Protein AF-A0A3D0DBS5-F1 (afdb_monomer_lite)

Foldseek 3Di:
DDDPDDDDDDDDPDPPDPCVVVPVPVVVVVVVVVCPDVVCVVVVDAAEAEDDPDADALVNLVVCVVVSHHYDDHHDDDPQVVVVLVVADPVNQVVAFDPDDPPVDPPPPPPDDTGGWDKDWGWGDDPNDIDIDIDIND

Sequence (138 aa):
MTHEGAAPVRYPVVPGNTADSTRPLPHLRARVRFLSRPELAERRLRPLLVSDCKMVTPEAVAACHRHDLSYLGPLANGTAVDQLLRSVSGMELTRHLLSYRPQRVKAGDDRCEPYQGVRRPCTFVHDGQVFEDRVLVV

Radius of gyration: 18.07 Å; chains: 1; bounding box: 46×36×40 Å

Secondary structure (DSSP, 8-state):
---S-------------GGGGG-HHHHHHHHHHHHT-HHHHHTT---EEE-SSPPB-HHHHHHHHHTT-EEESPBPSSHHHHHHHHTS-HHHHTT-B-S---TTSPTT-TTSPPPB-EEEEEEEEETTEEEEEEEEE-

pLDDT: mean 76.43, std 15.82, range [32.25, 95.88]

Structure (mmCIF, N/CA/C/O backbone):
data_AF-A0A3D0DBS5-F1
#
_entry.id   AF-A0A3D0DBS5-F1
#
loop_
_atom_site.group_PDB
_atom_site.id
_atom_site.type_symbol
_atom_site.label_atom_id
_atom_site.label_alt_id
_atom_site.label_comp_id
_atom_site.label_asym_id
_atom_site.label_entity_id
_atom_site.label_seq_id
_atom_site.pdbx_PDB_ins_code
_atom_site.Cartn_x
_atom_site.Cartn_y
_atom_site.Cartn_z
_atom_site.occupancy
_atom_site.B_iso_or_equiv
_atom_site.auth_seq_id
_atom_site.auth_comp_id
_atom_site.auth_asym_id
_atom_site.auth_atom_id
_atom_site.pdbx_PDB_model_num
ATOM 1 N N . MET A 1 1 ? 11.318 -19.140 -19.085 1.00 32.75 1 MET A N 1
ATOM 2 C CA . MET A 1 1 ? 10.812 -19.465 -17.737 1.00 32.75 1 MET A CA 1
ATOM 3 C C . MET A 1 1 ? 9.413 -18.875 -17.628 1.00 32.75 1 MET A C 1
ATOM 5 O O . MET A 1 1 ? 9.265 -17.664 -17.552 1.00 32.75 1 MET A O 1
ATOM 9 N N . THR A 1 2 ? 8.388 -19.699 -17.802 1.00 32.25 2 THR A N 1
ATOM 10 C CA . THR A 1 2 ? 6.975 -19.298 -17.757 1.00 32.25 2 THR A CA 1
ATOM 11 C C . THR A 1 2 ? 6.528 -19.274 -16.300 1.00 32.25 2 THR A C 1
ATOM 13 O O . THR A 1 2 ? 6.557 -20.305 -15.638 1.00 32.25 2 THR A O 1
ATOM 16 N N . HIS A 1 3 ? 6.186 -18.098 -15.772 1.00 37.28 3 HIS A N 1
ATOM 17 C CA . HIS A 1 3 ? 5.739 -17.953 -14.387 1.00 37.28 3 HIS A CA 1
ATOM 18 C C . HIS A 1 3 ? 4.364 -18.617 -14.194 1.00 37.28 3 HIS A C 1
ATOM 20 O O . HIS A 1 3 ? 3.381 -18.177 -14.784 1.00 37.28 3 HIS A O 1
ATOM 26 N N . GLU A 1 4 ? 4.282 -19.627 -13.326 1.00 40.06 4 GLU A N 1
ATOM 27 C CA . GLU A 1 4 ? 3.062 -20.368 -12.936 1.00 40.06 4 GLU A CA 1
ATOM 28 C C . GLU A 1 4 ? 2.019 -19.533 -12.146 1.00 40.06 4 GLU A C 1
ATOM 30 O O . GLU A 1 4 ? 1.095 -20.072 -11.547 1.00 40.06 4 GLU A O 1
ATOM 35 N N . GLY A 1 5 ? 2.128 -18.202 -12.132 1.00 44.69 5 GLY A N 1
ATOM 36 C CA . GLY A 1 5 ? 1.396 -17.314 -11.222 1.00 44.69 5 GLY A CA 1
ATOM 37 C C . GLY A 1 5 ? 0.565 -16.245 -11.924 1.00 44.69 5 GLY A C 1
ATOM 38 O O . GLY A 1 5 ? 0.677 -15.069 -11.584 1.00 44.69 5 GLY A O 1
ATOM 39 N N . ALA A 1 6 ? -0.240 -16.607 -12.924 1.00 52.09 6 ALA A N 1
ATOM 40 C CA . ALA A 1 6 ? -1.131 -15.644 -13.568 1.00 52.09 6 ALA A CA 1
ATOM 41 C C . ALA A 1 6 ? -2.221 -15.175 -12.581 1.00 52.09 6 ALA A C 1
ATOM 43 O O . ALA A 1 6 ? -3.222 -15.861 -12.361 1.00 52.09 6 ALA A O 1
ATOM 44 N N . ALA A 1 7 ? -2.030 -13.996 -11.981 1.00 56.03 7 ALA A N 1
ATOM 45 C CA . ALA A 1 7 ? -3.078 -13.308 -11.239 1.00 56.03 7 ALA A CA 1
ATOM 46 C C . ALA A 1 7 ? -4.118 -12.771 -12.241 1.00 56.03 7 ALA A C 1
ATOM 48 O O . ALA A 1 7 ? -3.739 -12.075 -13.186 1.00 56.03 7 ALA A O 1
ATOM 49 N N . PRO A 1 8 ? -5.419 -13.077 -12.089 1.00 56.97 8 PRO A N 1
ATOM 50 C CA . PRO A 1 8 ? -6.435 -12.549 -12.989 1.00 56.97 8 PRO A CA 1
ATOM 51 C C . PRO A 1 8 ? -6.552 -11.032 -12.798 1.00 56.97 8 PRO A C 1
ATOM 53 O O . PRO A 1 8 ? -7.078 -10.554 -11.793 1.00 56.97 8 PRO A O 1
ATOM 56 N N . VAL A 1 9 ? -6.058 -10.266 -13.772 1.00 58.97 9 VAL A N 1
ATOM 57 C CA . VAL A 1 9 ? -6.128 -8.800 -13.768 1.00 58.97 9 VAL A CA 1
ATOM 58 C C . VAL A 1 9 ? -7.392 -8.351 -14.494 1.00 58.97 9 VAL A C 1
ATOM 60 O O . VAL A 1 9 ? -7.598 -8.673 -15.663 1.00 58.97 9 VAL A O 1
ATOM 63 N N . ARG A 1 10 ? -8.230 -7.553 -13.823 1.00 61.47 10 ARG A N 1
ATOM 64 C CA . ARG A 1 10 ? -9.318 -6.806 -14.467 1.00 61.47 10 ARG A CA 1
ATOM 65 C C . ARG A 1 10 ? -9.013 -5.314 -14.402 1.00 61.47 10 ARG A C 1
ATOM 67 O O . ARG A 1 10 ? -9.348 -4.653 -13.424 1.00 61.47 10 ARG A O 1
ATOM 74 N N . TYR A 1 11 ? -8.405 -4.799 -15.465 1.00 59.06 11 TYR A N 1
ATOM 75 C CA . TYR A 1 11 ? -8.148 -3.374 -15.643 1.00 59.06 11 TYR A CA 1
ATOM 76 C C . TYR A 1 11 ? -9.133 -2.817 -16.681 1.00 59.06 11 TYR A C 1
ATOM 78 O O . TYR A 1 11 ? -8.970 -3.088 -17.871 1.00 59.06 11 TYR A O 1
ATOM 86 N N . PRO A 1 12 ? -10.202 -2.104 -16.283 1.00 56.28 12 PRO A N 1
ATOM 87 C CA . PRO A 1 12 ? -10.944 -1.311 -17.249 1.00 56.28 12 PRO A CA 1
ATOM 88 C C . PRO A 1 12 ? -10.024 -0.181 -17.724 1.00 56.28 12 PRO A C 1
ATOM 90 O O . PRO A 1 12 ? -9.643 0.675 -16.931 1.00 56.28 12 PRO A O 1
ATOM 93 N N . VAL A 1 13 ? -9.642 -0.195 -19.004 1.00 50.53 13 VAL A N 1
ATOM 94 C CA . VAL A 1 13 ? -9.007 0.967 -19.636 1.00 50.53 13 VAL A CA 1
ATOM 95 C C . VAL A 1 13 ? -10.093 2.017 -19.766 1.00 50.53 13 VAL A C 1
ATOM 97 O O . VAL A 1 13 ? -10.988 1.892 -20.602 1.00 50.53 13 VAL A O 1
ATOM 100 N N . VAL A 1 14 ? -10.053 3.008 -18.886 1.00 51.84 14 VAL A N 1
ATOM 101 C CA . VAL A 1 14 ? -10.962 4.142 -18.958 1.00 51.84 14 VAL A CA 1
ATOM 102 C C . VAL A 1 14 ? -10.225 5.265 -19.687 1.00 51.84 14 VAL A C 1
ATOM 104 O O . VAL A 1 14 ? -9.057 5.510 -19.372 1.00 51.84 14 VAL A O 1
ATOM 107 N N . PRO A 1 15 ? -10.814 5.878 -20.732 1.00 47.81 15 PRO A N 1
ATOM 108 C CA . PRO A 1 15 ? -10.173 6.989 -21.422 1.00 47.81 15 PRO A CA 1
ATOM 109 C C . PRO A 1 15 ? -9.899 8.073 -20.386 1.00 47.81 15 PRO A C 1
ATOM 111 O O . PRO A 1 15 ? -10.846 8.530 -19.758 1.00 47.81 15 PRO A O 1
ATOM 114 N N . GLY A 1 16 ? -8.621 8.426 -20.194 1.00 45.09 16 GLY A N 1
ATOM 115 C CA . GLY A 1 16 ? -8.122 9.328 -19.152 1.00 45.09 16 GLY A CA 1
ATOM 116 C C . GLY A 1 16 ? -8.709 10.732 -19.250 1.00 45.09 16 GLY A C 1
ATOM 117 O O . GLY A 1 16 ? -8.039 11.680 -19.647 1.00 45.09 16 GLY A O 1
ATOM 118 N N . ASN A 1 17 ? -9.982 10.851 -18.909 1.00 47.09 17 ASN A N 1
ATOM 119 C CA . ASN A 1 17 ? -10.753 12.067 -18.887 1.00 47.09 17 ASN A CA 1
ATOM 120 C C . ASN A 1 17 ? -11.184 12.276 -17.436 1.00 47.09 17 ASN A C 1
ATOM 122 O O . ASN A 1 17 ? -11.665 11.362 -16.764 1.00 47.09 17 ASN A O 1
ATOM 126 N N . THR A 1 18 ? -11.011 13.493 -16.935 1.00 47.06 18 THR A N 1
ATOM 127 C CA . THR A 1 18 ? -11.267 13.909 -15.543 1.00 47.06 18 THR A CA 1
ATOM 128 C C . THR A 1 18 ? -12.682 13.577 -15.039 1.00 47.06 18 THR A C 1
ATOM 130 O O . THR A 1 18 ? -12.919 13.532 -13.827 1.00 47.06 18 THR A O 1
ATOM 133 N N . ALA A 1 19 ? -13.604 13.256 -15.951 1.00 44.72 19 ALA A N 1
ATOM 134 C CA . ALA A 1 19 ? -14.944 12.750 -15.680 1.00 44.72 19 ALA A CA 1
ATOM 135 C C . ALA A 1 19 ? -14.999 11.374 -14.977 1.00 44.72 19 ALA A C 1
ATOM 137 O O . ALA A 1 19 ? -16.051 11.033 -14.440 1.00 44.72 19 ALA A O 1
ATOM 138 N N . ASP A 1 20 ? -13.923 10.587 -14.893 1.00 47.59 20 ASP A N 1
ATOM 139 C CA . ASP A 1 20 ? -13.972 9.280 -14.201 1.00 47.59 20 ASP A CA 1
ATOM 140 C C . ASP A 1 20 ? -14.083 9.362 -12.681 1.00 47.59 20 ASP A C 1
ATOM 142 O O . ASP A 1 20 ? -14.574 8.437 -12.029 1.00 47.59 20 ASP A O 1
ATOM 146 N N . SER A 1 21 ? -13.736 10.514 -12.113 1.00 50.38 21 SER A N 1
ATOM 147 C CA . SER A 1 21 ? -14.084 10.838 -10.730 1.00 50.38 21 SER A CA 1
ATOM 148 C C . SER A 1 21 ? -15.606 10.916 -10.499 1.00 50.38 21 SER A C 1
ATOM 150 O O . SER A 1 21 ? -16.052 10.797 -9.360 1.00 50.38 21 SER A O 1
ATOM 152 N N . THR A 1 22 ? -16.417 11.057 -11.561 1.00 49.75 22 THR A N 1
ATOM 153 C CA . THR A 1 22 ? -17.864 11.339 -11.473 1.00 49.75 22 THR A CA 1
ATOM 154 C C . THR A 1 22 ? -18.768 10.104 -11.561 1.00 49.75 22 THR A C 1
ATOM 156 O O . THR A 1 22 ? -19.971 10.213 -11.328 1.00 49.75 22 THR A O 1
ATOM 159 N N . ARG A 1 23 ? -18.234 8.903 -11.854 1.00 56.34 23 ARG A N 1
ATOM 160 C CA . ARG A 1 23 ? -19.024 7.648 -11.906 1.00 56.34 23 ARG A CA 1
ATOM 161 C C . ARG A 1 23 ? -18.418 6.517 -11.059 1.00 56.34 23 ARG A C 1
ATOM 163 O O . ARG A 1 23 ? -18.122 5.439 -11.588 1.00 56.34 23 ARG A O 1
ATOM 170 N N . PRO A 1 24 ? -18.279 6.707 -9.733 1.00 57.56 24 PRO A N 1
ATOM 171 C CA . PRO A 1 24 ? -17.737 5.679 -8.841 1.00 57.56 24 PRO A CA 1
ATOM 172 C C . PRO A 1 24 ? -18.635 4.433 -8.767 1.00 57.56 24 PRO A C 1
ATOM 174 O O . PRO A 1 24 ? -18.145 3.310 -8.684 1.00 57.56 24 PRO A O 1
ATOM 177 N N . LEU A 1 25 ? -19.957 4.604 -8.865 1.00 60.88 25 LEU A N 1
ATOM 178 C CA . LEU A 1 25 ? -20.944 3.536 -8.668 1.00 60.88 25 LEU A CA 1
ATOM 179 C C . LEU A 1 25 ? -20.862 2.390 -9.698 1.00 60.88 25 LEU A C 1
ATOM 181 O O . LEU A 1 25 ? -20.764 1.236 -9.274 1.00 60.88 25 LEU A O 1
ATOM 185 N N . PRO A 1 26 ? -20.869 2.635 -11.026 1.00 63.56 26 PRO A N 1
ATOM 186 C CA . PRO A 1 26 ? -20.705 1.564 -12.013 1.00 63.56 26 PRO A CA 1
ATOM 187 C C . PRO A 1 26 ? -19.385 0.793 -11.865 1.00 63.56 26 PRO A C 1
ATOM 189 O O . PRO A 1 26 ? -19.376 -0.435 -11.972 1.00 63.56 26 PRO A O 1
ATOM 192 N N . HIS A 1 27 ? -18.286 1.487 -11.552 1.00 62.22 27 HIS A N 1
ATOM 193 C CA . HIS A 1 27 ? -16.976 0.871 -11.325 1.00 62.22 27 HIS A CA 1
ATOM 194 C C . HIS A 1 27 ? -16.959 -0.011 -10.075 1.00 62.22 27 HIS A C 1
ATOM 196 O O . HIS A 1 27 ? -16.496 -1.152 -10.131 1.00 62.22 27 HIS A O 1
ATOM 202 N N . LEU A 1 28 ? -17.513 0.479 -8.964 1.00 65.56 28 LEU A N 1
ATOM 203 C CA . LEU A 1 28 ? -17.655 -0.300 -7.734 1.00 65.56 28 LEU A CA 1
ATOM 204 C C . LEU A 1 28 ? -18.526 -1.540 -7.960 1.00 65.56 28 LEU A C 1
ATOM 206 O O . LEU A 1 28 ? -18.110 -2.638 -7.601 1.00 65.56 28 LEU A O 1
ATOM 210 N N . ARG A 1 29 ? -19.671 -1.412 -8.644 1.00 67.56 29 ARG A N 1
ATOM 211 C CA . ARG A 1 29 ? -20.531 -2.562 -8.989 1.00 67.56 29 ARG A CA 1
ATOM 212 C C . ARG A 1 29 ? -19.804 -3.588 -9.858 1.00 67.56 29 ARG A C 1
ATOM 214 O O . ARG A 1 29 ? -19.924 -4.788 -9.618 1.00 67.56 29 ARG A O 1
ATOM 221 N N . ALA A 1 30 ? -19.031 -3.138 -10.847 1.00 69.88 30 ALA A N 1
ATOM 222 C CA . ALA A 1 30 ? -18.244 -4.027 -11.698 1.00 69.88 30 ALA A CA 1
ATOM 223 C C . ALA A 1 30 ? -17.162 -4.778 -10.906 1.00 69.88 30 ALA A C 1
ATOM 225 O O . ALA A 1 30 ? -16.944 -5.964 -11.173 1.00 69.88 30 ALA A O 1
ATOM 226 N N . ARG A 1 31 ? -16.520 -4.112 -9.935 1.00 73.81 31 ARG A N 1
ATOM 227 C CA . ARG A 1 31 ? -15.540 -4.717 -9.020 1.00 73.81 31 ARG A CA 1
ATOM 228 C C . ARG A 1 31 ? -16.202 -5.726 -8.086 1.00 73.81 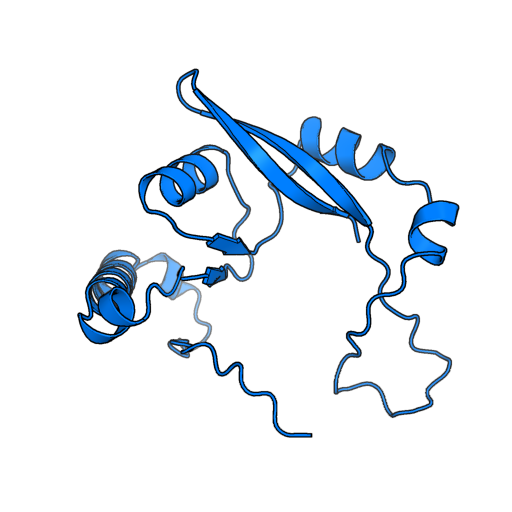31 ARG A C 1
ATOM 230 O O . ARG A 1 31 ? -15.780 -6.873 -8.089 1.00 73.81 31 ARG A O 1
ATOM 237 N N . VAL A 1 32 ? -17.283 -5.358 -7.393 1.00 74.00 32 VAL A N 1
ATOM 238 C CA . VAL A 1 32 ? -18.046 -6.278 -6.526 1.00 74.00 32 VAL A CA 1
ATOM 239 C C . VAL A 1 32 ? -18.465 -7.525 -7.304 1.00 74.00 32 VAL A C 1
ATOM 241 O O . VAL A 1 32 ? -18.128 -8.632 -6.904 1.00 74.00 32 VAL A O 1
ATOM 244 N N . ARG A 1 33 ? -19.081 -7.364 -8.486 1.00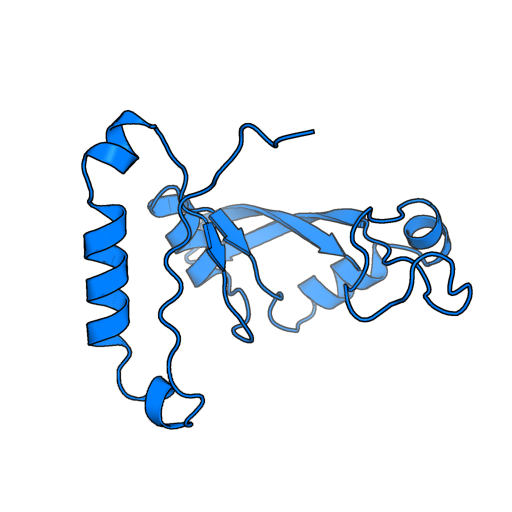 76.75 33 ARG A N 1
ATOM 245 C CA . ARG A 1 33 ? -19.498 -8.500 -9.328 1.00 76.75 33 ARG A CA 1
ATOM 246 C C . ARG A 1 33 ? -18.333 -9.408 -9.733 1.00 76.75 33 ARG A C 1
ATOM 248 O O . ARG A 1 33 ? -18.532 -10.605 -9.899 1.00 76.75 33 ARG A O 1
ATOM 255 N N . PHE A 1 34 ? -17.144 -8.848 -9.950 1.00 77.00 34 PHE A N 1
ATOM 256 C CA . PHE A 1 34 ? -15.958 -9.645 -10.255 1.00 77.00 34 PHE A CA 1
ATOM 257 C C . PHE A 1 34 ? -15.502 -10.448 -9.045 1.00 77.00 34 PHE A C 1
ATOM 259 O O . PHE A 1 34 ? -15.281 -11.642 -9.186 1.00 77.00 34 PHE A O 1
ATOM 266 N N . LEU A 1 35 ? -15.404 -9.806 -7.880 1.00 74.31 35 LEU A N 1
ATOM 267 C CA . LEU A 1 35 ? -14.955 -10.434 -6.637 1.00 74.31 35 LEU A CA 1
ATOM 268 C C . LEU A 1 35 ? -15.930 -11.513 -6.143 1.00 74.31 35 LEU A C 1
ATOM 270 O O . LEU A 1 35 ? -15.501 -12.476 -5.523 1.00 74.31 35 LEU A O 1
ATOM 274 N N . SER A 1 36 ? -17.220 -11.398 -6.469 1.00 76.12 36 SER A N 1
ATOM 275 C CA . SER A 1 36 ? -18.246 -12.399 -6.144 1.00 76.12 36 SER A CA 1
ATOM 276 C C . SER A 1 36 ? -18.266 -13.627 -7.070 1.00 76.12 36 SER A C 1
ATOM 278 O O . SER A 1 36 ? -19.181 -14.442 -6.967 1.00 76.12 36 SER A O 1
ATOM 280 N N . ARG A 1 37 ? -17.320 -13.764 -8.008 1.00 75.81 37 ARG A N 1
ATOM 281 C CA . ARG A 1 37 ? -17.256 -14.918 -8.918 1.00 75.81 37 ARG A CA 1
ATOM 282 C C . ARG A 1 37 ? -16.891 -16.212 -8.165 1.00 75.81 37 ARG A C 1
ATOM 284 O O . ARG A 1 37 ? -15.851 -16.221 -7.504 1.00 75.81 37 ARG A O 1
ATOM 291 N N . PRO A 1 38 ? -17.680 -17.300 -8.281 1.00 75.81 38 PRO A N 1
ATOM 292 C CA . PRO A 1 38 ? -17.418 -18.565 -7.582 1.00 75.81 38 PRO A CA 1
ATOM 293 C C . PRO A 1 38 ? -16.027 -19.137 -7.868 1.00 75.81 38 PRO A C 1
ATOM 295 O O . PRO A 1 38 ? -15.356 -19.631 -6.965 1.00 75.81 38 PRO A O 1
ATOM 298 N N . GLU A 1 39 ? -15.541 -18.965 -9.097 1.00 74.69 39 GLU A N 1
ATOM 299 C CA . GLU A 1 39 ? -14.241 -19.466 -9.543 1.00 74.69 39 GLU A CA 1
ATOM 300 C C . GLU A 1 39 ? -13.070 -18.785 -8.806 1.00 74.69 39 GLU A C 1
ATOM 302 O O . GLU A 1 39 ? -11.971 -19.335 -8.725 1.00 74.69 39 GLU A O 1
ATOM 307 N N . LEU A 1 40 ? -13.282 -17.580 -8.257 1.00 71.06 40 LEU A N 1
ATOM 308 C CA . LEU A 1 40 ? -12.299 -16.902 -7.405 1.00 71.06 40 LEU A CA 1
ATOM 309 C C . LEU A 1 40 ? -12.342 -17.421 -5.962 1.00 71.06 40 LEU A C 1
ATOM 311 O O . LEU A 1 40 ? -11.289 -17.536 -5.331 1.00 71.06 40 LEU A O 1
ATOM 315 N N . ALA A 1 41 ? -13.535 -17.769 -5.467 1.00 68.81 41 ALA A N 1
ATOM 316 C CA . ALA A 1 41 ? -13.730 -18.332 -4.133 1.00 68.81 41 ALA A CA 1
ATOM 317 C C . ALA A 1 41 ? -13.122 -19.740 -4.021 1.00 68.81 41 ALA A C 1
ATOM 319 O O . ALA A 1 41 ? -12.392 -20.023 -3.070 1.00 68.81 41 ALA A O 1
ATOM 320 N N . GLU A 1 42 ? -13.335 -20.591 -5.028 1.00 72.88 42 GLU A N 1
ATOM 321 C CA . GLU A 1 42 ? -12.764 -21.946 -5.098 1.00 72.88 42 GLU A CA 1
ATOM 322 C C . GLU A 1 42 ? -11.233 -21.932 -5.118 1.00 72.88 42 GLU A C 1
ATOM 324 O O . GLU A 1 42 ? -10.578 -22.763 -4.488 1.00 72.88 42 GLU A O 1
ATOM 329 N N . ARG A 1 43 ? -10.647 -20.937 -5.792 1.00 69.88 43 ARG A N 1
ATOM 330 C CA . ARG A 1 43 ? -9.193 -20.764 -5.884 1.00 69.88 43 ARG A CA 1
ATOM 331 C C . ARG A 1 43 ? -8.578 -20.086 -4.656 1.00 69.88 43 ARG A C 1
ATOM 333 O O . ARG A 1 43 ? -7.362 -19.897 -4.639 1.00 69.88 43 ARG A O 1
ATOM 340 N N . ARG A 1 44 ? -9.385 -19.709 -3.649 1.00 68.88 44 ARG A N 1
ATOM 341 C CA . ARG A 1 44 ? -8.963 -18.953 -2.450 1.00 68.88 44 ARG A CA 1
ATOM 342 C C . ARG A 1 44 ? -8.087 -17.743 -2.798 1.00 68.88 44 ARG A C 1
ATOM 344 O O . ARG A 1 44 ? -7.126 -17.429 -2.095 1.00 68.88 44 ARG A O 1
ATOM 351 N N . LEU A 1 45 ? -8.380 -17.090 -3.923 1.00 68.94 45 LEU A N 1
ATOM 352 C CA . LEU A 1 45 ? -7.584 -15.960 -4.385 1.00 68.94 45 LEU A CA 1
ATOM 353 C C . LEU A 1 45 ? -7.884 -14.753 -3.502 1.00 68.94 45 LEU A C 1
ATOM 355 O O . LEU A 1 45 ? -9.035 -14.342 -3.406 1.00 68.94 45 LEU A O 1
ATOM 359 N N . ARG A 1 46 ? -6.839 -14.170 -2.906 1.00 70.25 46 ARG A N 1
ATOM 360 C CA . ARG A 1 46 ? -6.905 -12.878 -2.215 1.00 70.25 46 ARG A CA 1
ATOM 361 C C . ARG A 1 46 ? -6.771 -11.762 -3.248 1.00 70.25 46 ARG A C 1
ATOM 363 O O . ARG A 1 46 ? -5.692 -11.603 -3.824 1.00 70.25 46 ARG A O 1
ATOM 370 N N . PRO A 1 47 ? -7.843 -11.024 -3.556 1.00 73.25 47 PRO A N 1
ATOM 371 C CA . PRO A 1 47 ? -7.808 -10.005 -4.593 1.00 73.25 47 PRO A CA 1
ATOM 372 C C . PRO A 1 47 ? -6.890 -8.849 -4.181 1.00 73.25 47 PRO A C 1
ATOM 374 O O . PRO A 1 47 ? -6.959 -8.376 -3.047 1.00 73.25 47 PRO A O 1
ATOM 377 N N . LEU A 1 48 ? -6.056 -8.373 -5.111 1.00 75.06 48 LEU A N 1
ATOM 378 C CA . LEU A 1 48 ? -5.219 -7.188 -4.919 1.00 75.06 48 LEU A CA 1
ATOM 379 C C . LEU A 1 48 ? -5.909 -5.964 -5.525 1.00 75.06 48 LEU A C 1
ATOM 381 O O . LEU A 1 48 ? -6.066 -5.863 -6.745 1.00 75.06 48 LEU A O 1
ATOM 385 N N . LEU A 1 49 ? -6.299 -5.019 -4.677 1.00 74.19 49 LEU A N 1
ATOM 386 C CA . LEU A 1 49 ? -6.749 -3.704 -5.100 1.00 74.19 49 LEU A CA 1
ATOM 387 C C . LEU A 1 49 ? -5.527 -2.820 -5.362 1.00 74.19 49 LEU A C 1
ATOM 389 O O . LEU A 1 49 ? -4.823 -2.428 -4.437 1.00 74.19 49 LEU A O 1
ATOM 393 N N . VAL A 1 50 ? -5.290 -2.497 -6.631 1.00 75.50 50 VAL A N 1
ATOM 394 C CA . VAL A 1 50 ? -4.245 -1.550 -7.032 1.00 75.50 50 VAL A CA 1
ATOM 395 C C . VAL A 1 50 ? -4.887 -0.199 -7.295 1.00 75.50 50 VAL A C 1
ATOM 397 O O . VAL A 1 50 ? -5.830 -0.087 -8.085 1.00 75.50 50 VAL A O 1
ATOM 400 N N . SER A 1 51 ? -4.376 0.821 -6.622 1.00 67.62 51 SER A N 1
ATOM 401 C CA . SER A 1 51 ? -4.764 2.203 -6.847 1.00 67.62 51 SER A CA 1
ATOM 402 C C . SER A 1 51 ? -3.641 2.941 -7.552 1.00 67.62 51 SER A C 1
ATOM 404 O O . SER A 1 51 ? -2.539 3.055 -7.019 1.00 67.62 51 SER A O 1
ATOM 406 N N . ASP A 1 52 ? -3.944 3.472 -8.733 1.00 64.00 52 ASP A N 1
ATOM 407 C CA . ASP A 1 52 ? -3.089 4.456 -9.378 1.00 64.00 52 ASP A CA 1
ATOM 408 C C . ASP A 1 52 ? -3.495 5.848 -8.871 1.00 64.00 52 ASP A C 1
ATOM 410 O O . ASP A 1 52 ? -4.652 6.263 -8.992 1.00 64.00 52 ASP A O 1
ATOM 414 N N . CYS A 1 53 ? -2.564 6.535 -8.211 1.00 61.53 53 CYS A N 1
ATOM 415 C CA . CYS A 1 53 ? -2.719 7.892 -7.672 1.00 61.53 53 CYS A CA 1
ATOM 416 C C . CYS A 1 53 ? -3.758 8.139 -6.548 1.00 61.53 53 CYS A C 1
ATOM 418 O O . CYS A 1 53 ? -3.944 9.302 -6.180 1.00 61.53 53 CYS A O 1
ATOM 420 N N . LYS A 1 54 ? -4.431 7.136 -5.953 1.00 69.06 54 LYS A N 1
ATOM 421 C CA . LYS A 1 54 ? -5.157 7.347 -4.670 1.00 69.06 54 LYS A CA 1
ATOM 422 C C . LYS A 1 54 ? -4.326 6.882 -3.488 1.00 69.06 54 LYS A C 1
ATOM 424 O O . LYS A 1 54 ? -3.824 5.761 -3.499 1.00 69.06 54 LYS A O 1
ATOM 429 N N . MET A 1 55 ? -4.252 7.744 -2.479 1.00 81.56 55 MET A N 1
ATOM 430 C CA . MET A 1 55 ? -3.543 7.480 -1.236 1.00 81.56 55 MET A CA 1
ATOM 431 C C . MET A 1 55 ? -4.265 6.413 -0.404 1.00 81.56 55 MET A C 1
ATOM 433 O O . MET A 1 55 ? -5.495 6.417 -0.317 1.00 81.56 55 MET A O 1
ATOM 437 N N . VAL A 1 56 ? -3.500 5.538 0.242 1.00 83.12 56 VAL A N 1
ATOM 438 C CA . VAL A 1 56 ? -3.988 4.567 1.223 1.00 83.12 56 VAL A CA 1
ATOM 439 C C . VAL A 1 56 ? -4.336 5.321 2.502 1.00 83.12 56 VAL A C 1
ATOM 441 O O . VAL A 1 56 ? -3.490 6.020 3.064 1.00 83.12 56 VAL A O 1
ATOM 444 N N . THR A 1 57 ? -5.574 5.173 2.966 1.00 85.69 57 THR A N 1
ATOM 445 C CA . THR A 1 57 ? -6.051 5.721 4.242 1.00 85.69 57 THR A CA 1
ATOM 446 C C . THR A 1 57 ? -6.251 4.599 5.267 1.00 85.69 57 THR A C 1
ATOM 448 O O . THR A 1 57 ? -6.455 3.448 4.871 1.00 85.69 57 THR A O 1
ATOM 451 N N . PRO A 1 58 ? -6.264 4.899 6.581 1.00 87.06 58 PRO A N 1
ATOM 452 C CA . PRO A 1 58 ? -6.601 3.905 7.604 1.00 87.06 58 PRO A CA 1
ATOM 453 C C . PRO A 1 58 ? -7.974 3.245 7.393 1.00 87.06 58 PRO A C 1
ATOM 455 O O . PRO A 1 58 ? -8.113 2.044 7.594 1.00 87.06 58 PRO A O 1
ATOM 458 N N . GLU A 1 59 ? -8.970 4.003 6.920 1.00 86.56 59 GLU A N 1
ATOM 459 C CA . GLU A 1 59 ? -10.293 3.475 6.555 1.00 86.56 59 GLU A CA 1
ATOM 460 C C . GLU A 1 59 ? -10.200 2.434 5.426 1.00 86.56 59 GLU A C 1
ATOM 462 O O . GLU A 1 59 ? -10.818 1.370 5.503 1.00 86.56 59 GLU A O 1
ATOM 467 N N . ALA A 1 60 ? -9.394 2.707 4.390 1.00 84.69 60 ALA A N 1
ATOM 468 C CA . ALA A 1 60 ? -9.188 1.777 3.283 1.00 84.69 60 ALA A CA 1
ATOM 469 C C . ALA A 1 60 ? -8.492 0.487 3.746 1.00 84.69 60 ALA A C 1
ATOM 471 O O . ALA A 1 60 ? -8.895 -0.599 3.324 1.00 84.69 60 ALA A O 1
ATOM 472 N N . VAL A 1 61 ? -7.500 0.590 4.639 1.00 86.75 61 VAL A N 1
ATOM 473 C CA . VAL A 1 61 ? -6.838 -0.574 5.258 1.00 86.75 61 VAL A CA 1
ATOM 474 C C . VAL A 1 61 ? -7.848 -1.389 6.059 1.00 86.75 61 VAL A C 1
ATOM 476 O O . VAL A 1 61 ? -7.996 -2.587 5.820 1.00 86.75 61 VAL A O 1
ATOM 479 N N . ALA A 1 62 ? -8.619 -0.746 6.936 1.00 87.38 62 ALA A N 1
ATOM 480 C CA . ALA A 1 62 ? -9.638 -1.420 7.734 1.00 87.38 62 ALA A CA 1
ATOM 481 C C . ALA A 1 62 ? -10.667 -2.153 6.857 1.00 87.38 62 ALA A C 1
ATOM 483 O O . ALA A 1 62 ? -11.002 -3.310 7.117 1.00 87.38 62 ALA A O 1
ATOM 484 N N . ALA A 1 63 ? -11.136 -1.519 5.778 1.00 85.81 63 ALA A N 1
ATOM 485 C CA . ALA A 1 63 ? -12.029 -2.157 4.816 1.00 85.81 63 ALA A CA 1
ATOM 486 C C . ALA A 1 63 ? -11.376 -3.370 4.133 1.00 85.81 63 ALA A C 1
ATOM 488 O O . ALA A 1 63 ? -12.022 -4.409 3.998 1.00 85.81 63 ALA A O 1
ATOM 489 N N . CYS A 1 64 ? -10.102 -3.274 3.743 1.00 85.81 64 CYS A N 1
ATOM 490 C CA . CYS A 1 64 ? -9.380 -4.391 3.136 1.00 85.81 64 CYS A CA 1
ATOM 491 C C . CYS A 1 64 ? -9.251 -5.579 4.099 1.00 85.81 64 CYS A C 1
ATOM 493 O O . CYS A 1 64 ? -9.589 -6.696 3.712 1.00 85.81 64 CYS A O 1
ATOM 495 N N . HIS A 1 65 ? -8.886 -5.343 5.364 1.00 86.25 65 HIS A N 1
ATOM 496 C CA . HIS A 1 65 ? -8.839 -6.395 6.387 1.00 86.25 65 HIS A CA 1
ATOM 497 C C . HIS A 1 65 ? -10.213 -7.046 6.619 1.00 86.25 65 HIS A C 1
ATOM 499 O O . HIS A 1 65 ? -10.303 -8.270 6.692 1.00 86.25 65 HIS A O 1
ATOM 505 N N . ARG A 1 66 ? -11.298 -6.257 6.681 1.00 85.00 66 ARG A N 1
ATOM 506 C CA . ARG A 1 66 ? -12.669 -6.781 6.860 1.00 85.00 66 ARG A CA 1
ATOM 507 C C . ARG A 1 66 ? -13.149 -7.657 5.700 1.00 85.00 66 ARG A C 1
ATOM 509 O O . ARG A 1 66 ? -14.010 -8.508 5.904 1.00 85.00 66 ARG A O 1
ATOM 516 N N . HIS A 1 67 ? -12.627 -7.437 4.497 1.00 79.31 67 HIS A N 1
ATOM 517 C CA . HIS A 1 67 ? -13.051 -8.132 3.280 1.00 79.31 67 HIS A CA 1
ATOM 518 C C . HIS A 1 67 ? -11.998 -9.108 2.725 1.00 79.31 67 HIS A C 1
ATOM 520 O O . HIS A 1 67 ? -12.159 -9.586 1.604 1.00 79.31 67 HIS A O 1
ATOM 526 N N . ASP A 1 68 ? -10.942 -9.399 3.492 1.00 77.88 68 ASP A N 1
ATOM 527 C CA . ASP A 1 68 ? -9.794 -10.232 3.091 1.00 77.88 68 ASP A CA 1
ATOM 528 C C . ASP A 1 68 ? -9.172 -9.818 1.739 1.00 77.88 68 ASP A C 1
ATOM 530 O O . ASP A 1 68 ? -8.820 -10.644 0.892 1.00 77.88 68 ASP A O 1
ATOM 534 N N . LEU A 1 69 ? -9.055 -8.504 1.524 1.00 81.19 69 LEU A N 1
ATOM 535 C CA . LEU A 1 69 ? -8.449 -7.901 0.337 1.00 81.19 69 LEU A CA 1
ATOM 536 C C . LEU A 1 69 ? -7.013 -7.466 0.637 1.00 81.19 69 LEU A C 1
ATOM 538 O O . LEU A 1 69 ? -6.705 -6.999 1.731 1.00 81.19 69 LEU A O 1
ATOM 542 N N . SER A 1 70 ? -6.135 -7.557 -0.359 1.00 81.56 70 SER A N 1
ATOM 543 C CA . SER A 1 70 ? -4.822 -6.904 -0.328 1.00 81.56 70 SER A CA 1
ATOM 544 C C . SER A 1 70 ? -4.896 -5.557 -1.041 1.00 81.56 70 SER A C 1
ATOM 546 O O . SER A 1 70 ? -5.669 -5.401 -1.987 1.00 81.56 70 SER A O 1
ATOM 548 N N . TYR A 1 71 ? -4.072 -4.592 -0.639 1.00 82.12 71 TYR A N 1
ATOM 549 C CA . TYR A 1 71 ? -4.017 -3.272 -1.266 1.00 82.12 71 TYR A CA 1
ATOM 550 C C . TYR A 1 71 ? -2.589 -2.920 -1.696 1.00 82.12 71 TYR A C 1
ATOM 552 O O . TYR A 1 71 ? -1.630 -3.242 -0.999 1.00 82.12 71 TYR A O 1
ATOM 560 N N . LEU A 1 72 ? -2.447 -2.232 -2.830 1.00 84.50 72 LEU A N 1
ATOM 561 C CA . LEU A 1 72 ? -1.193 -1.618 -3.261 1.00 84.50 72 LEU A CA 1
ATOM 562 C C . LEU A 1 72 ? -1.439 -0.176 -3.717 1.00 84.50 72 LEU A C 1
ATOM 564 O O . LEU A 1 72 ? -2.186 0.069 -4.667 1.00 84.50 72 LEU A O 1
ATOM 568 N N . GLY A 1 73 ? -0.770 0.766 -3.055 1.00 84.44 73 GLY A N 1
ATOM 569 C CA . GLY A 1 73 ? -0.768 2.182 -3.412 1.00 84.44 73 GLY A CA 1
ATOM 570 C C . GLY A 1 73 ? 0.072 3.019 -2.440 1.00 84.44 73 GLY A C 1
ATOM 571 O O . GLY A 1 73 ? 0.602 2.482 -1.465 1.00 84.44 73 GLY A O 1
ATOM 572 N N . PRO A 1 74 ? 0.231 4.323 -2.712 1.00 85.19 74 PRO A N 1
ATOM 573 C CA . PRO A 1 74 ? 1.041 5.220 -1.889 1.00 85.19 74 PRO A CA 1
ATOM 574 C C . PRO A 1 74 ? 0.343 5.559 -0.564 1.00 85.19 74 PRO A C 1
ATOM 576 O O . PRO A 1 74 ? -0.870 5.737 -0.540 1.00 85.19 74 PRO A O 1
ATOM 579 N N . LEU A 1 75 ? 1.083 5.701 0.538 1.00 85.31 75 LEU A N 1
ATOM 580 C CA . LEU A 1 75 ? 0.514 6.144 1.820 1.00 85.31 75 LEU A CA 1
ATOM 581 C C . LEU A 1 75 ? 0.238 7.644 1.841 1.00 85.31 75 LEU A C 1
ATOM 583 O O . LEU A 1 75 ? 1.080 8.417 1.392 1.00 85.31 75 LEU A O 1
ATOM 587 N N . ALA A 1 76 ? -0.897 8.058 2.414 1.00 81.00 76 ALA A N 1
ATOM 588 C CA . ALA A 1 76 ? -1.210 9.474 2.613 1.00 81.00 76 ALA A CA 1
ATOM 589 C C . ALA A 1 76 ? -0.123 10.189 3.436 1.00 81.00 76 ALA A C 1
ATOM 591 O O . ALA A 1 76 ? 0.293 9.683 4.475 1.00 81.00 76 ALA A O 1
ATOM 592 N N . ASN A 1 77 ? 0.302 11.375 2.988 1.00 80.25 77 ASN A N 1
ATOM 593 C CA . ASN A 1 77 ? 1.305 12.185 3.684 1.00 80.25 77 ASN A CA 1
ATOM 594 C C . ASN A 1 77 ? 0.905 12.456 5.145 1.00 80.25 77 ASN A C 1
ATOM 596 O O . ASN A 1 77 ? -0.271 12.658 5.450 1.00 80.25 77 ASN A O 1
ATOM 600 N N . GLY A 1 78 ? 1.894 12.521 6.035 1.00 82.88 78 GLY A N 1
ATOM 601 C CA . GLY A 1 78 ? 1.693 12.839 7.447 1.00 82.88 78 GLY A CA 1
ATOM 602 C C . GLY A 1 78 ? 2.838 12.340 8.322 1.00 82.88 78 GLY A C 1
ATOM 603 O O . GLY A 1 78 ? 3.747 11.657 7.853 1.00 82.88 78 GLY A O 1
ATOM 604 N N . THR A 1 79 ? 2.765 12.631 9.621 1.00 81.25 79 THR A N 1
ATOM 605 C CA . THR A 1 79 ? 3.842 12.336 10.580 1.00 81.25 79 THR A CA 1
ATOM 606 C C . THR A 1 79 ? 4.243 10.859 10.609 1.00 81.25 79 THR A C 1
ATOM 608 O O . THR A 1 79 ? 5.425 10.554 10.727 1.00 81.25 79 THR A O 1
ATOM 611 N N . ALA A 1 80 ? 3.288 9.936 10.461 1.00 84.81 80 ALA A N 1
ATOM 612 C CA . ALA A 1 80 ? 3.576 8.502 10.412 1.00 84.81 80 ALA A CA 1
ATOM 613 C C . ALA A 1 80 ? 4.402 8.114 9.171 1.00 84.81 80 ALA A C 1
ATOM 615 O O . ALA A 1 80 ? 5.335 7.319 9.272 1.00 84.81 80 ALA A O 1
ATOM 616 N N . VAL A 1 81 ? 4.109 8.714 8.012 1.00 88.06 81 VAL A N 1
ATOM 617 C CA . VAL A 1 81 ? 4.891 8.506 6.784 1.00 88.06 81 VAL A CA 1
ATOM 618 C C . VAL A 1 81 ? 6.277 9.124 6.921 1.00 88.06 81 VAL A C 1
ATOM 620 O O . VAL A 1 81 ? 7.260 8.468 6.594 1.00 88.06 81 VAL A O 1
ATOM 623 N N . ASP A 1 82 ? 6.388 10.326 7.488 1.00 90.81 82 ASP A N 1
ATOM 624 C CA . ASP A 1 82 ? 7.691 10.961 7.726 1.00 90.81 82 ASP A CA 1
ATOM 625 C C . ASP A 1 82 ? 8.580 10.117 8.648 1.00 90.81 82 ASP A C 1
ATOM 627 O O . ASP A 1 82 ? 9.783 9.988 8.417 1.00 90.81 82 ASP A O 1
ATOM 631 N N . GLN A 1 83 ? 7.999 9.521 9.691 1.00 91.50 83 GLN A N 1
ATOM 632 C CA . GLN A 1 83 ? 8.712 8.610 10.586 1.00 91.50 83 GLN A CA 1
ATOM 633 C C . GLN A 1 83 ? 9.164 7.340 9.859 1.00 91.50 83 GLN A C 1
ATOM 635 O O . GLN A 1 83 ? 10.307 6.920 10.037 1.00 91.50 83 GLN A O 1
ATOM 640 N N . LEU A 1 84 ? 8.313 6.759 9.008 1.00 92.50 84 LEU A N 1
ATOM 641 C CA . LEU A 1 84 ? 8.673 5.602 8.185 1.00 92.50 84 LEU A CA 1
ATOM 642 C C . LEU A 1 84 ? 9.823 5.923 7.229 1.00 92.50 84 LEU A C 1
ATOM 644 O O . LEU A 1 84 ? 10.781 5.152 7.168 1.00 92.50 84 LEU A O 1
ATOM 648 N N . LEU A 1 85 ? 9.772 7.067 6.544 1.00 93.19 85 LEU A N 1
ATOM 649 C CA . LEU A 1 85 ? 10.844 7.513 5.651 1.00 93.19 85 LEU A CA 1
ATOM 650 C C . LEU A 1 85 ? 12.159 7.713 6.417 1.00 93.19 85 LEU A C 1
ATOM 652 O O . LEU A 1 85 ? 13.201 7.231 5.987 1.00 93.19 85 LEU A O 1
ATOM 656 N N . ARG A 1 86 ? 12.115 8.343 7.598 1.00 94.25 86 ARG A N 1
ATOM 657 C CA . ARG A 1 86 ? 13.303 8.530 8.455 1.00 94.25 86 ARG A CA 1
ATOM 658 C C . ARG A 1 86 ? 13.814 7.236 9.090 1.00 94.25 86 ARG A C 1
ATOM 660 O O . ARG A 1 86 ? 14.956 7.201 9.539 1.00 94.25 86 ARG A O 1
ATOM 667 N N . SER A 1 87 ? 12.996 6.184 9.143 1.00 95.25 87 SER A N 1
ATOM 668 C CA . SER A 1 87 ? 13.387 4.883 9.703 1.00 95.25 87 SER A CA 1
ATOM 669 C C . SER A 1 87 ? 14.348 4.094 8.810 1.00 95.25 87 SER A C 1
ATOM 671 O O . SER A 1 87 ? 14.862 3.058 9.237 1.00 95.25 87 SER A O 1
ATOM 673 N N . VAL A 1 88 ? 14.565 4.535 7.566 1.00 95.88 88 VAL A N 1
ATOM 674 C CA . VAL A 1 88 ? 15.450 3.874 6.606 1.00 95.88 88 VAL A CA 1
ATOM 675 C C . VAL A 1 88 ? 16.563 4.835 6.217 1.00 95.88 88 VAL A C 1
ATOM 677 O O . VAL A 1 88 ? 16.321 5.927 5.711 1.00 95.88 88 VAL A O 1
ATOM 680 N N . SER A 1 89 ? 17.806 4.427 6.458 1.00 95.31 89 SER A N 1
ATOM 681 C CA . SER A 1 89 ? 18.963 5.212 6.023 1.00 95.31 89 SER A CA 1
ATOM 682 C C . SER A 1 89 ? 19.255 4.989 4.536 1.00 95.31 89 SER A C 1
ATOM 684 O O . SER A 1 89 ? 18.983 3.915 3.998 1.00 95.31 89 SER A O 1
ATOM 686 N N . GLY A 1 90 ? 19.911 5.954 3.885 1.00 93.25 90 GLY A N 1
ATOM 687 C CA . GLY A 1 90 ? 20.376 5.778 2.503 1.00 93.25 90 GLY A CA 1
ATOM 688 C C . GLY A 1 90 ? 21.315 4.574 2.335 1.00 93.25 90 GLY A C 1
ATOM 689 O O . GLY A 1 90 ? 21.214 3.841 1.360 1.00 93.25 90 GLY A O 1
ATOM 690 N N . MET A 1 91 ? 22.180 4.302 3.321 1.00 94.62 91 MET A N 1
ATOM 691 C CA . MET A 1 91 ? 23.062 3.124 3.309 1.00 94.62 91 MET A CA 1
ATOM 692 C C . MET A 1 91 ? 22.288 1.802 3.406 1.00 94.62 91 MET A C 1
ATOM 694 O O . MET A 1 91 ? 22.744 0.777 2.906 1.00 94.62 91 MET A O 1
ATOM 698 N N . GLU A 1 92 ? 21.142 1.796 4.082 1.00 95.38 92 GLU A N 1
ATOM 699 C CA . GLU A 1 92 ? 20.285 0.618 4.121 1.00 95.38 92 GLU A CA 1
ATOM 700 C C . GLU A 1 92 ? 19.589 0.422 2.772 1.00 95.38 92 GLU A C 1
ATOM 702 O O . GLU A 1 92 ? 19.673 -0.669 2.216 1.00 95.38 92 GLU A O 1
ATOM 707 N N . LEU A 1 93 ? 19.000 1.476 2.194 1.00 93.50 93 LEU A N 1
ATOM 708 C CA . LEU A 1 93 ? 18.359 1.414 0.872 1.00 93.50 93 LEU A CA 1
ATOM 709 C C . LEU A 1 93 ? 19.294 0.841 -0.205 1.00 93.50 93 LEU A C 1
ATOM 711 O O . LEU A 1 93 ? 18.899 -0.077 -0.928 1.00 93.50 93 LEU A O 1
ATOM 715 N N . THR A 1 94 ? 20.557 1.277 -0.256 1.00 92.12 94 THR A N 1
ATOM 716 C CA . THR A 1 94 ? 21.525 0.808 -1.269 1.00 92.12 94 THR A CA 1
ATOM 717 C C . THR A 1 94 ? 21.847 -0.684 -1.179 1.00 92.12 94 THR A C 1
ATOM 719 O O . THR A 1 94 ? 22.280 -1.276 -2.168 1.00 92.12 94 THR A O 1
ATOM 722 N N . ARG A 1 95 ? 21.596 -1.328 -0.031 1.00 94.69 95 ARG A N 1
ATOM 723 C CA . ARG A 1 95 ? 21.767 -2.780 0.159 1.00 94.69 95 ARG A CA 1
ATOM 724 C C . ARG A 1 95 ? 20.545 -3.594 -0.266 1.00 94.69 95 ARG A C 1
ATOM 726 O O . ARG A 1 95 ? 20.637 -4.817 -0.359 1.00 94.69 95 ARG A O 1
ATOM 733 N N . HIS A 1 96 ? 19.417 -2.944 -0.539 1.00 93.00 96 HIS A N 1
ATOM 734 C CA . HIS A 1 96 ? 18.143 -3.589 -0.843 1.00 93.00 96 HIS A CA 1
ATOM 735 C C . HIS A 1 96 ? 17.651 -3.220 -2.246 1.00 93.00 96 HIS A C 1
ATOM 737 O O . HIS A 1 96 ? 16.621 -2.570 -2.425 1.00 93.00 96 HIS A O 1
ATOM 743 N N . LEU A 1 97 ? 18.400 -3.664 -3.260 1.00 91.19 97 LEU A N 1
ATOM 744 C CA . LEU A 1 97 ? 18.043 -3.464 -4.663 1.00 91.19 97 LEU A CA 1
ATOM 745 C C . LEU A 1 97 ? 16.799 -4.282 -5.037 1.00 91.19 97 LEU A C 1
ATOM 747 O O . LEU A 1 97 ? 16.731 -5.492 -4.806 1.00 91.19 97 LEU A O 1
ATOM 751 N N . LEU A 1 98 ? 15.838 -3.638 -5.689 1.00 88.31 98 LEU A N 1
ATOM 752 C CA . LEU A 1 98 ? 14.677 -4.294 -6.277 1.00 88.31 98 LEU A CA 1
ATOM 753 C C . LEU A 1 98 ? 15.042 -4.883 -7.644 1.00 88.31 98 LEU A C 1
ATOM 755 O O . LEU A 1 98 ? 15.848 -4.326 -8.391 1.00 88.31 98 LEU A O 1
ATOM 759 N N . SER A 1 99 ? 14.414 -6.001 -8.008 1.00 84.00 99 SER A N 1
ATOM 760 C CA . SER A 1 99 ? 14.618 -6.660 -9.308 1.00 84.00 99 SER A CA 1
ATOM 761 C C . SER A 1 99 ? 13.905 -5.959 -10.468 1.00 84.00 99 SER A C 1
ATOM 763 O O . SER A 1 99 ? 14.229 -6.205 -11.628 1.00 84.00 99 SER A O 1
ATOM 765 N N . TYR A 1 100 ? 12.948 -5.072 -10.176 1.00 82.56 100 TYR A N 1
ATOM 766 C CA . TYR A 1 100 ? 12.205 -4.335 -11.194 1.00 82.56 100 TYR A CA 1
ATOM 767 C C . TYR A 1 100 ? 13.125 -3.417 -12.011 1.00 82.56 100 TYR A C 1
ATOM 769 O O . TYR A 1 100 ? 13.956 -2.684 -11.466 1.00 82.56 100 TYR A 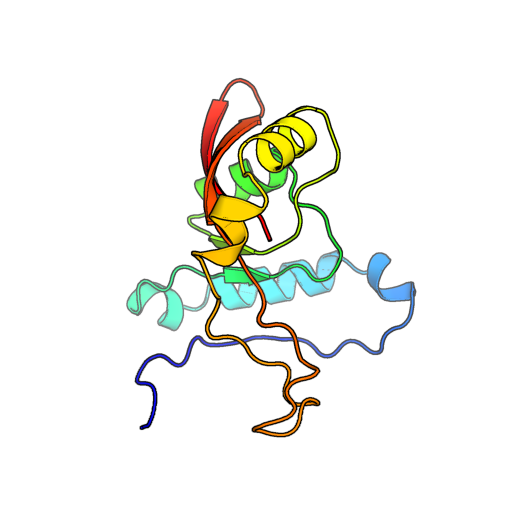O 1
ATOM 777 N N . ARG A 1 101 ? 12.950 -3.432 -13.335 1.00 77.12 101 ARG A N 1
ATOM 778 C CA . ARG A 1 101 ? 13.603 -2.518 -14.277 1.00 77.12 101 ARG A CA 1
ATOM 779 C C . ARG A 1 101 ? 12.543 -1.933 -15.214 1.00 77.12 101 ARG A C 1
ATOM 781 O O . ARG A 1 101 ? 11.750 -2.705 -15.756 1.00 77.12 101 ARG A O 1
ATOM 788 N N . PRO A 1 102 ? 12.499 -0.604 -15.422 1.00 74.44 102 PRO A N 1
ATOM 789 C CA . PRO A 1 102 ? 11.576 -0.018 -16.385 1.00 74.44 102 PRO A CA 1
ATOM 790 C C . PRO A 1 102 ? 11.850 -0.566 -17.786 1.00 74.44 102 PRO A C 1
ATOM 792 O O . PRO A 1 102 ? 12.986 -0.539 -18.242 1.00 74.44 102 PRO A O 1
ATOM 795 N N . GLN A 1 103 ? 10.811 -0.983 -18.512 1.00 74.25 103 GLN A N 1
ATOM 796 C CA . GLN A 1 103 ? 10.966 -1.529 -19.873 1.00 74.25 103 GLN A CA 1
ATOM 797 C C . GLN A 1 103 ? 11.554 -0.522 -20.875 1.00 74.25 103 GLN A C 1
ATOM 799 O O . GLN A 1 103 ? 12.152 -0.908 -21.872 1.00 74.25 103 GLN A O 1
ATOM 804 N N . ARG A 1 104 ? 11.400 0.781 -20.601 1.00 72.56 104 ARG A N 1
ATOM 805 C CA . ARG A 1 104 ? 11.986 1.869 -21.400 1.00 72.56 104 ARG A CA 1
ATOM 806 C C . ARG A 1 104 ? 13.510 1.979 -21.272 1.00 72.56 104 ARG A C 1
ATOM 808 O O . ARG A 1 104 ? 14.125 2.711 -22.040 1.00 72.56 104 ARG A O 1
ATOM 815 N N . VAL A 1 105 ? 14.105 1.297 -20.296 1.00 67.69 105 VAL A N 1
ATOM 816 C CA . VAL A 1 105 ? 15.551 1.276 -20.073 1.00 67.69 105 VAL A CA 1
ATOM 817 C C . VAL A 1 105 ? 16.132 0.104 -20.852 1.00 67.69 105 VAL A C 1
ATOM 819 O O . VAL A 1 105 ? 15.708 -1.039 -20.684 1.00 67.69 105 VAL A O 1
ATOM 822 N N . LYS A 1 106 ? 17.111 0.384 -21.715 1.00 67.56 106 LYS A N 1
ATOM 823 C CA . LYS A 1 106 ? 17.827 -0.665 -22.444 1.00 67.56 106 LYS A CA 1
ATOM 824 C C . LYS A 1 106 ? 18.621 -1.519 -21.457 1.00 67.56 106 LYS A C 1
ATOM 826 O O . LYS A 1 106 ? 19.229 -0.996 -20.527 1.00 67.56 106 LYS A O 1
ATOM 831 N N . ALA A 1 107 ? 18.634 -2.832 -21.674 1.00 64.94 107 ALA A N 1
ATOM 832 C CA . ALA A 1 1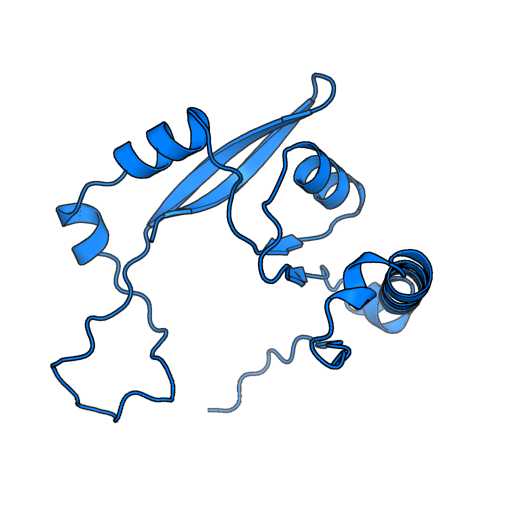07 ? 19.489 -3.729 -20.906 1.00 64.94 107 ALA A CA 1
ATOM 833 C C . ALA A 1 107 ? 20.953 -3.259 -21.019 1.00 64.94 107 ALA A C 1
ATOM 835 O O . ALA A 1 107 ? 21.457 -3.109 -22.130 1.00 64.94 107 ALA A O 1
ATOM 836 N N . GLY A 1 108 ? 21.601 -2.996 -19.879 1.00 65.31 108 GLY A N 1
ATOM 837 C CA . GLY A 1 108 ? 22.984 -2.508 -19.819 1.00 65.31 108 GLY A CA 1
ATOM 838 C C . GLY A 1 108 ? 23.166 -0.985 -19.879 1.00 65.31 108 GLY A C 1
ATOM 839 O O . GLY A 1 108 ? 24.286 -0.536 -20.088 1.00 65.31 108 GLY A O 1
ATOM 840 N N . ASP A 1 109 ? 22.110 -0.174 -19.727 1.00 71.75 109 ASP A N 1
ATOM 841 C CA . ASP A 1 109 ? 22.290 1.271 -19.517 1.00 71.75 109 ASP A CA 1
ATOM 842 C C . ASP A 1 109 ? 22.680 1.549 -18.057 1.00 71.75 109 ASP A C 1
ATOM 844 O O . ASP A 1 109 ? 21.823 1.579 -17.169 1.00 71.75 109 ASP A O 1
ATOM 848 N N . ASP A 1 110 ? 23.974 1.772 -17.823 1.00 67.06 110 ASP A N 1
ATOM 849 C CA . ASP A 1 110 ? 24.560 2.068 -16.505 1.00 67.06 110 ASP A CA 1
ATOM 850 C C . ASP A 1 110 ? 24.014 3.359 -15.867 1.00 67.06 110 ASP A C 1
ATOM 852 O O . ASP A 1 110 ? 24.228 3.611 -14.683 1.00 67.06 110 ASP A O 1
ATOM 856 N N . ARG A 1 111 ? 23.274 4.182 -16.626 1.00 71.06 111 ARG A N 1
ATOM 857 C CA . ARG A 1 111 ? 22.589 5.380 -16.107 1.00 71.06 111 ARG A CA 1
ATOM 858 C C . ARG A 1 111 ? 21.267 5.069 -15.415 1.00 71.06 111 ARG A C 1
ATOM 860 O O . ARG A 1 111 ? 20.691 5.955 -14.787 1.00 71.06 111 ARG A O 1
ATOM 867 N N . CYS A 1 112 ? 20.743 3.852 -15.553 1.00 69.88 112 CYS A N 1
ATOM 868 C CA . CYS A 1 112 ? 19.549 3.461 -14.825 1.00 69.88 112 CYS A CA 1
ATOM 869 C C . CYS A 1 112 ? 19.931 2.974 -13.433 1.00 69.88 112 CYS A C 1
ATOM 871 O O . CYS A 1 112 ? 20.247 1.799 -13.238 1.00 69.88 112 CYS A O 1
ATOM 873 N N . GLU A 1 113 ? 19.815 3.864 -12.454 1.00 77.44 113 GLU A N 1
ATOM 874 C CA . GLU A 1 113 ? 19.918 3.466 -11.058 1.00 77.44 113 GLU A CA 1
ATOM 875 C C . GLU A 1 113 ? 18.840 2.416 -10.733 1.00 77.44 113 GLU A C 1
ATOM 877 O O . GLU A 1 113 ? 17.653 2.618 -11.028 1.00 77.44 113 GLU A O 1
ATOM 882 N N . PRO A 1 114 ? 19.222 1.252 -10.176 1.00 83.75 114 PRO A N 1
ATOM 883 C CA . PRO A 1 114 ? 18.258 0.278 -9.701 1.00 83.75 114 PRO A CA 1
ATOM 884 C C . PRO A 1 114 ? 17.356 0.895 -8.639 1.00 83.75 114 PRO A C 1
ATOM 886 O O . PRO A 1 114 ? 17.840 1.543 -7.713 1.00 83.75 114 PRO A O 1
ATOM 889 N N . TYR A 1 115 ? 16.056 0.609 -8.715 1.00 89.12 115 TYR A N 1
ATOM 890 C CA . TYR A 1 115 ? 15.172 0.915 -7.599 1.00 89.12 115 TYR A CA 1
ATOM 891 C C . TYR A 1 115 ? 15.652 0.197 -6.343 1.00 89.12 115 TYR A C 1
ATOM 893 O O . TYR A 1 115 ? 16.081 -0.959 -6.394 1.00 89.12 115 TYR A O 1
ATOM 901 N N . GLN A 1 116 ? 15.540 0.889 -5.223 1.00 93.38 116 GLN A N 1
ATOM 902 C CA . GLN A 1 116 ? 15.848 0.391 -3.895 1.00 93.38 116 GLN A CA 1
ATOM 903 C C . GLN A 1 116 ? 14.544 0.305 -3.114 1.00 93.38 116 GLN A C 1
ATOM 905 O O . GLN A 1 116 ? 13.565 0.973 -3.449 1.00 93.38 116 GLN A O 1
ATOM 910 N N . GLY A 1 117 ? 14.480 -0.579 -2.128 1.00 93.69 117 GLY A N 1
ATOM 911 C CA . GLY A 1 117 ? 13.271 -0.680 -1.335 1.00 93.69 117 GLY A CA 1
ATOM 912 C C . GLY A 1 117 ? 13.422 -1.546 -0.106 1.00 93.69 117 GLY A C 1
ATOM 913 O O . GLY A 1 117 ? 13.848 -2.698 -0.184 1.00 93.69 117 GLY A O 1
ATOM 914 N N . VAL A 1 118 ? 13.001 -1.013 1.032 1.00 95.56 118 VAL A N 1
ATOM 915 C CA . VAL A 1 118 ? 13.082 -1.681 2.325 1.00 95.56 118 VAL A CA 1
ATOM 916 C C . VAL A 1 118 ? 11.688 -1.826 2.913 1.00 95.56 118 VAL A C 1
ATOM 918 O O . VAL A 1 118 ? 10.925 -0.866 3.020 1.00 95.56 118 VAL A O 1
ATOM 921 N N . ARG A 1 119 ? 11.332 -3.053 3.303 1.00 94.38 119 ARG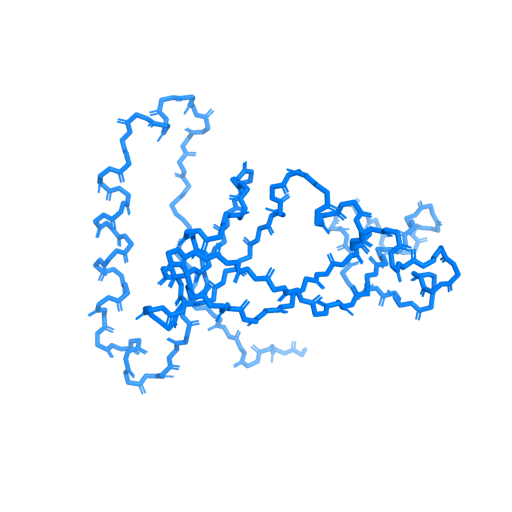 A N 1
ATOM 922 C CA . ARG A 1 119 ? 10.049 -3.309 3.962 1.00 94.38 119 ARG A CA 1
ATOM 923 C C . ARG A 1 119 ? 10.099 -2.846 5.413 1.00 94.38 119 ARG A C 1
ATOM 925 O O . ARG A 1 119 ? 11.017 -3.208 6.151 1.00 94.38 119 ARG A O 1
ATOM 932 N N . ARG A 1 120 ? 9.074 -2.110 5.830 1.00 95.12 120 ARG A N 1
ATOM 933 C CA . ARG A 1 120 ? 8.855 -1.711 7.223 1.00 95.12 120 ARG A CA 1
ATOM 934 C C . ARG A 1 120 ? 7.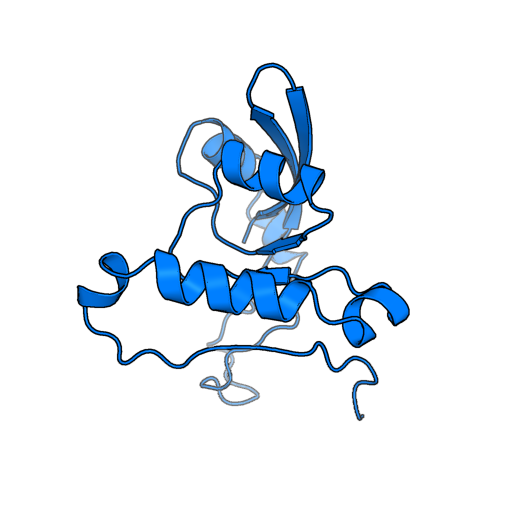468 -2.137 7.695 1.00 95.12 120 ARG A C 1
ATOM 936 O O . ARG A 1 120 ? 6.533 -2.107 6.893 1.00 95.12 120 ARG A O 1
ATOM 943 N N . PRO A 1 121 ? 7.325 -2.561 8.961 1.00 93.62 121 PRO A N 1
ATOM 944 C CA . PRO A 1 121 ? 6.007 -2.694 9.560 1.00 93.62 121 PRO A CA 1
ATOM 945 C C . PRO A 1 121 ? 5.359 -1.310 9.667 1.00 93.62 121 PRO A C 1
ATOM 947 O O . PRO A 1 121 ? 6.045 -0.304 9.859 1.00 93.62 121 PRO A O 1
ATOM 950 N N . CYS A 1 122 ? 4.043 -1.263 9.533 1.00 91.31 122 CYS A N 1
ATOM 951 C CA . CYS A 1 122 ? 3.253 -0.058 9.719 1.00 91.31 122 CYS A CA 1
ATOM 952 C C . CYS A 1 122 ? 1.955 -0.416 10.438 1.00 91.31 122 CYS A C 1
ATOM 954 O O . CYS A 1 122 ? 1.406 -1.500 10.246 1.00 91.31 122 CYS A O 1
ATOM 956 N N . THR A 1 123 ? 1.472 0.507 11.259 1.00 92.62 123 THR A N 1
ATOM 957 C CA . THR A 1 123 ? 0.243 0.340 12.023 1.00 92.62 123 THR A CA 1
ATOM 958 C C . THR A 1 123 ? -0.747 1.423 11.626 1.00 92.62 123 THR A C 1
ATOM 960 O O . THR A 1 123 ? -0.411 2.608 11.608 1.00 92.62 123 THR A O 1
ATOM 963 N N . PHE A 1 124 ? -1.978 1.014 11.343 1.00 89.94 124 PHE A N 1
ATOM 964 C CA . PHE A 1 124 ? -3.099 1.891 11.034 1.00 89.94 124 PHE A CA 1
ATOM 965 C C . PHE A 1 124 ? -4.128 1.816 12.155 1.00 89.94 124 PHE A C 1
ATOM 967 O O . PHE A 1 124 ? -4.388 0.742 12.694 1.00 89.94 124 PHE A O 1
ATOM 974 N N . VAL A 1 125 ? -4.733 2.956 12.485 1.00 92.44 125 VAL A N 1
ATOM 975 C CA . VAL A 1 125 ? -5.818 3.029 13.466 1.00 92.44 125 VAL A CA 1
ATOM 976 C C . VAL A 1 125 ? -7.060 3.591 12.795 1.00 92.44 125 VAL A C 1
ATOM 978 O O . VAL A 1 125 ? -7.005 4.655 12.176 1.00 92.44 125 VAL A O 1
ATOM 981 N N . HIS A 1 126 ? -8.174 2.879 12.918 1.00 91.31 126 HIS A N 1
ATOM 982 C CA . HIS A 1 126 ? -9.477 3.305 12.414 1.00 91.31 126 HIS A CA 1
ATOM 983 C C . HIS A 1 126 ? -10.566 2.814 13.370 1.00 91.31 126 HIS A C 1
ATOM 985 O O . HIS A 1 126 ? -10.562 1.648 13.752 1.00 91.31 126 HIS A O 1
ATOM 991 N N . ASP A 1 127 ? -11.449 3.717 13.801 1.00 93.69 127 ASP A N 1
ATOM 992 C CA . ASP A 1 127 ? -12.528 3.447 14.764 1.00 93.69 127 ASP A CA 1
ATOM 993 C C . ASP A 1 127 ? -12.066 2.719 16.043 1.00 93.69 127 ASP A C 1
ATOM 995 O O . ASP A 1 127 ? -12.723 1.816 16.555 1.00 93.69 127 ASP A O 1
ATOM 999 N N . GLY A 1 128 ? -10.886 3.092 16.557 1.00 94.12 128 GLY A N 1
ATOM 1000 C CA . GLY A 1 128 ? -10.287 2.490 17.757 1.00 94.12 128 GLY A CA 1
ATOM 1001 C C . GLY A 1 128 ? -9.699 1.089 17.550 1.00 94.12 128 GLY A C 1
ATOM 1002 O O . GLY A 1 128 ? -9.125 0.528 18.481 1.00 94.12 128 GLY A O 1
ATOM 1003 N N . GLN A 1 129 ? -9.798 0.531 16.342 1.00 95.75 129 GLN A N 1
ATOM 1004 C CA . GLN A 1 129 ? -9.175 -0.736 15.974 1.00 95.75 129 GLN A CA 1
ATOM 1005 C C . GLN A 1 129 ? -7.788 -0.505 15.378 1.00 95.75 129 GLN A C 1
ATOM 1007 O O . GLN A 1 129 ? -7.556 0.471 14.662 1.00 95.75 129 GLN A O 1
ATOM 1012 N N . VAL A 1 130 ? -6.876 -1.432 15.667 1.00 94.75 130 VAL A N 1
ATOM 1013 C CA . VAL A 1 130 ? -5.484 -1.407 15.214 1.00 94.75 130 VAL A CA 1
ATOM 1014 C C . VAL A 1 130 ? -5.295 -2.456 14.122 1.00 94.75 130 VAL A C 1
ATOM 1016 O O . VAL A 1 130 ? -5.663 -3.616 14.305 1.00 94.75 130 VAL A O 1
ATOM 1019 N N . PHE A 1 131 ? -4.704 -2.051 13.001 1.00 91.25 131 PHE A N 1
ATOM 1020 C CA . PHE A 1 131 ? -4.397 -2.908 11.860 1.00 91.25 131 PHE A CA 1
ATOM 1021 C C . PHE A 1 131 ? -2.895 -2.865 11.586 1.00 91.25 131 PHE A C 1
ATOM 1023 O O . PHE A 1 131 ? -2.321 -1.787 11.433 1.00 91.25 131 PHE A O 1
ATOM 1030 N N . GLU A 1 132 ? -2.257 -4.030 11.527 1.00 92.44 132 GLU A N 1
ATOM 1031 C CA . GLU A 1 132 ? -0.840 -4.159 11.189 1.00 92.44 132 GLU A CA 1
ATOM 1032 C C . GLU A 1 132 ? -0.675 -4.529 9.719 1.00 92.44 132 GLU A C 1
ATOM 1034 O O . GLU A 1 132 ? -1.289 -5.481 9.234 1.00 92.44 132 GLU A O 1
ATOM 1039 N N . ASP A 1 133 ? 0.197 -3.802 9.029 1.00 91.12 133 ASP A N 1
ATOM 1040 C CA . ASP A 1 133 ? 0.528 -4.050 7.633 1.00 91.12 133 ASP A CA 1
ATOM 1041 C C . ASP A 1 133 ? 2.021 -3.787 7.375 1.00 91.12 133 ASP A C 1
ATOM 1043 O O . ASP A 1 133 ? 2.827 -3.554 8.288 1.00 91.12 133 ASP A O 1
ATOM 1047 N N . ARG A 1 134 ? 2.423 -3.856 6.109 1.00 91.69 134 ARG A N 1
ATOM 1048 C CA . ARG A 1 134 ? 3.784 -3.602 5.657 1.00 91.69 134 ARG A CA 1
ATOM 1049 C C . ARG A 1 134 ? 3.799 -2.590 4.537 1.00 91.69 134 ARG A C 1
ATOM 1051 O O . ARG A 1 134 ? 2.989 -2.615 3.619 1.00 91.69 134 ARG A O 1
ATOM 1058 N N . VAL A 1 135 ? 4.818 -1.752 4.579 1.00 91.69 135 VAL A N 1
ATOM 1059 C CA . VAL A 1 135 ? 5.063 -0.722 3.577 1.00 91.69 135 VAL A CA 1
ATOM 1060 C C . VAL A 1 135 ? 6.425 -0.962 2.956 1.00 91.69 135 VAL A C 1
ATOM 1062 O O . VAL A 1 135 ? 7.331 -1.485 3.610 1.00 91.69 135 VAL A O 1
ATOM 1065 N N . LEU A 1 136 ? 6.572 -0.604 1.686 1.00 92.88 136 LEU A N 1
ATOM 1066 C CA . LEU A 1 136 ? 7.867 -0.563 1.023 1.00 92.88 136 LEU A CA 1
ATOM 1067 C C . LEU A 1 136 ? 8.324 0.894 1.001 1.00 92.88 136 LEU A C 1
ATOM 1069 O O . LEU A 1 136 ? 7.727 1.710 0.305 1.00 92.88 136 LEU A O 1
ATOM 1073 N N . VAL A 1 137 ? 9.350 1.210 1.786 1.00 92.50 137 VAL A N 1
ATOM 1074 C CA . VAL A 1 137 ? 10.051 2.494 1.700 1.00 92.50 137 VAL A CA 1
ATOM 1075 C C . VAL A 1 137 ? 11.005 2.386 0.523 1.00 92.50 137 VAL A C 1
ATOM 1077 O O . VAL A 1 137 ? 11.860 1.503 0.538 1.00 92.50 137 VAL A O 1
ATOM 1080 N N . VAL A 1 138 ? 10.805 3.221 -0.492 1.00 88.81 138 VAL A N 1
ATOM 1081 C CA . VAL A 1 138 ? 11.574 3.240 -1.746 1.00 88.81 138 VAL A CA 1
ATOM 1082 C C . VAL A 1 138 ? 12.439 4.481 -1.852 1.00 88.81 138 VAL A C 1
ATOM 1084 O O . VAL A 1 138 ? 12.032 5.515 -1.276 1.00 88.81 138 VAL A O 1
#